Protein AF-A0A9W9K0G3-F1 (afdb_monomer_lite)

Radius of gyration: 25.67 Å; chains: 1; bounding box: 48×66×91 Å

pLDDT: mean 72.15, std 17.74, range [30.77, 95.0]

Sequence (171 aa):
MATTNIINNVPQGIPAPPAPHETPVPEISFLSSSSTTAAVNLDAKAPFHAIKKLFDRLHTHPEDVDKLNATYPRRGVMKTAALKKAEADQKFTIDLSPMRNSRIPDNLRDSLDRHGLGEVLEFFDGISAQYVPTILSSLSILAGIDLSTAHKLCIMNYRLCDYNPSTADPE

Organism: NCBI:txid116970

Secondary structure (DSSP, 8-state):
-PPPPPP-----PPPPPPPP--PPPPEEEEEETTEEEEE----PPP-HHHHHHHHHHHHH-HHHHHHHHHH-TTS-SSEES-TT-TTS--EEEEE--HHHHTTS-HHHHHHHHTTTHHHHHHHHHHHHHHHHHHHHHHHHHHHTS--TTT-TT-----EEEEE-HHHHS--

Foldseek 3Di:
DDDDDDDDDDDDDDDDDPDPPPDDQWDKDDPDPVDTDTDDPPPQDQPVQLLVLLVVCCVVCVVLQVLLQVLPVPDRQWDFPDPPDPQAFGKTKGKPWPVSVVSRDPVSCVVSVVSRPVVNNVSVVVCLVNPLVNVQVSVCVVVVHRCCVVCVVSGDTDMDMDTDPSRVDPD

Structure (mmCIF, N/CA/C/O backbone):
data_AF-A0A9W9K0G3-F1
#
_entry.id   AF-A0A9W9K0G3-F1
#
loop_
_atom_site.group_PDB
_atom_site.id
_atom_site.type_symbol
_atom_site.label_atom_id
_atom_site.label_alt_id
_atom_site.label_comp_id
_atom_site.label_asym_id
_atom_site.label_entity_id
_atom_site.label_seq_id
_atom_site.pdbx_PDB_ins_code
_atom_site.Cartn_x
_atom_site.Cartn_y
_atom_site.Cartn_z
_atom_site.occupancy
_atom_site.B_iso_or_equiv
_atom_site.auth_seq_id
_atom_site.auth_comp_id
_atom_site.auth_asym_id
_atom_site.auth_atom_id
_atom_site.pdbx_PDB_model_num
ATOM 1 N N . MET A 1 1 ? -23.344 -38.929 -71.788 1.00 38.16 1 MET A N 1
ATOM 2 C CA . MET A 1 1 ? -22.013 -39.116 -71.177 1.00 38.16 1 MET A CA 1
ATOM 3 C C . MET A 1 1 ? -21.854 -38.030 -70.133 1.00 38.16 1 MET A C 1
ATOM 5 O O . MET A 1 1 ? -21.912 -36.864 -70.496 1.00 38.16 1 MET A O 1
ATOM 9 N N . ALA A 1 2 ? -21.822 -38.407 -68.857 1.00 30.77 2 ALA A N 1
ATOM 10 C CA . ALA A 1 2 ? -21.805 -37.484 -67.727 1.00 30.77 2 ALA A CA 1
ATOM 11 C C . ALA A 1 2 ? -20.359 -37.271 -67.264 1.00 30.77 2 ALA A C 1
ATOM 13 O O . ALA A 1 2 ? -19.638 -38.239 -67.032 1.00 30.77 2 ALA A O 1
ATOM 14 N N . THR A 1 3 ? -19.937 -36.014 -67.175 1.00 31.53 3 THR A N 1
ATOM 15 C CA . THR A 1 3 ? -18.618 -35.593 -66.697 1.00 31.53 3 THR A CA 1
ATOM 16 C C . THR A 1 3 ? -18.667 -35.353 -65.190 1.00 31.53 3 THR A C 1
ATOM 18 O O . THR A 1 3 ? -19.386 -34.485 -64.701 1.00 31.53 3 THR A O 1
ATOM 21 N N . THR A 1 4 ? -17.901 -36.154 -64.456 1.00 30.94 4 THR A N 1
ATOM 22 C CA . THR A 1 4 ? -17.720 -36.076 -63.004 1.00 30.94 4 THR A CA 1
ATOM 23 C C . THR A 1 4 ? -16.694 -34.992 -62.663 1.00 30.94 4 THR A C 1
ATOM 25 O O . THR A 1 4 ? -15.544 -35.087 -63.087 1.00 30.94 4 THR A O 1
ATOM 28 N N . ASN A 1 5 ? -17.084 -33.987 -61.874 1.00 32.41 5 ASN A N 1
ATOM 29 C CA . ASN A 1 5 ? -16.158 -33.032 -61.257 1.00 32.41 5 ASN A CA 1
ATOM 30 C C . ASN A 1 5 ? -15.592 -33.628 -59.959 1.00 32.41 5 ASN A C 1
ATOM 32 O O . ASN A 1 5 ? -16.349 -33.974 -59.054 1.00 32.41 5 ASN A O 1
ATOM 36 N N . ILE A 1 6 ? -14.265 -33.729 -59.864 1.00 32.97 6 ILE A N 1
ATOM 37 C CA . ILE A 1 6 ? -13.545 -34.121 -58.645 1.00 32.97 6 ILE A CA 1
ATOM 38 C C . ILE A 1 6 ? -13.246 -32.849 -57.842 1.00 32.97 6 ILE A C 1
ATOM 40 O O . ILE A 1 6 ? -12.550 -31.957 -58.323 1.00 32.97 6 ILE A O 1
ATOM 44 N N . ILE A 1 7 ? -13.783 -32.765 -56.624 1.00 36.03 7 ILE A N 1
ATOM 45 C CA . ILE A 1 7 ? -13.487 -31.709 -55.648 1.00 36.03 7 ILE A CA 1
ATOM 46 C C . ILE A 1 7 ? -12.314 -32.191 -54.788 1.00 36.03 7 ILE A C 1
ATOM 48 O O . ILE A 1 7 ? -12.438 -33.180 -54.067 1.00 36.03 7 ILE A O 1
ATOM 52 N N . ASN A 1 8 ? -11.178 -31.494 -54.852 1.00 33.69 8 ASN A N 1
ATOM 53 C CA . ASN A 1 8 ? -10.065 -31.703 -53.928 1.00 33.69 8 ASN A CA 1
ATOM 54 C C . ASN A 1 8 ? -10.396 -31.056 -52.574 1.00 33.69 8 ASN A C 1
ATOM 56 O O . ASN A 1 8 ? -10.360 -29.834 -52.441 1.00 33.69 8 ASN A O 1
ATOM 60 N N . ASN A 1 9 ? -10.688 -31.879 -51.566 1.00 35.75 9 ASN A N 1
ATOM 61 C CA . ASN A 1 9 ? -10.714 -31.460 -50.166 1.00 35.75 9 ASN A CA 1
ATOM 62 C C . ASN A 1 9 ? -9.275 -31.240 -49.673 1.00 35.75 9 ASN A C 1
ATOM 64 O O . ASN A 1 9 ? -8.525 -32.199 -49.493 1.00 35.75 9 ASN A O 1
ATOM 68 N N . VAL A 1 10 ? -8.901 -29.988 -49.412 1.00 42.19 10 VAL A N 1
ATOM 69 C CA . VAL A 1 10 ? -7.736 -29.662 -48.576 1.00 42.19 10 VAL A CA 1
ATOM 70 C C . VAL A 1 10 ? -8.203 -29.656 -47.113 1.00 42.19 10 VAL A C 1
ATOM 72 O O . VAL A 1 10 ? -9.207 -29.003 -46.822 1.00 42.19 10 VAL A O 1
ATOM 75 N N . PRO A 1 11 ? -7.531 -30.351 -46.176 1.00 37.91 11 PRO A N 1
ATOM 76 C CA . PRO A 1 11 ? -7.874 -30.266 -44.760 1.00 37.91 11 PRO A CA 1
ATOM 77 C C . PRO A 1 11 ? -7.634 -28.840 -44.247 1.00 37.91 11 PRO A C 1
ATOM 79 O O . PRO A 1 11 ? -6.528 -28.314 -44.375 1.00 37.91 11 PRO A O 1
ATOM 82 N N . GLN A 1 12 ? -8.661 -28.216 -43.661 1.00 38.12 12 GLN A N 1
ATOM 83 C CA . GLN A 1 12 ? -8.515 -26.958 -42.928 1.00 38.12 12 GLN A CA 1
ATOM 84 C C . GLN A 1 12 ? -7.515 -27.158 -41.784 1.00 38.12 12 GLN A C 1
ATOM 86 O O . GLN A 1 12 ? -7.756 -27.936 -40.861 1.00 38.12 12 GLN A O 1
ATOM 91 N N . GLY A 1 13 ? -6.385 -26.455 -41.869 1.00 36.94 13 GLY A N 1
ATOM 92 C CA . GLY A 1 13 ? -5.420 -26.351 -40.785 1.00 36.94 13 GLY A CA 1
ATOM 93 C C . GLY A 1 13 ? -6.071 -25.747 -39.543 1.00 36.94 13 GLY A C 1
ATOM 94 O O . GLY A 1 13 ? -6.843 -24.792 -39.627 1.00 36.94 13 GLY A O 1
ATOM 95 N N . ILE A 1 14 ? -5.755 -26.337 -38.394 1.00 46.69 14 ILE A N 1
ATOM 96 C CA . ILE A 1 14 ? -6.113 -25.849 -37.061 1.00 46.69 14 ILE A CA 1
ATOM 97 C C . ILE A 1 14 ? -5.659 -24.380 -36.951 1.00 46.69 14 ILE A C 1
ATOM 99 O O . ILE A 1 14 ? -4.508 -24.094 -37.295 1.00 46.69 14 ILE A O 1
ATOM 103 N N . PRO A 1 15 ? -6.512 -23.440 -36.502 1.00 40.84 15 PRO A N 1
ATOM 104 C CA . PRO A 1 15 ? -6.090 -22.059 -36.323 1.00 40.84 15 PRO A CA 1
ATOM 105 C C . PRO A 1 15 ? -5.000 -22.002 -35.249 1.00 40.84 15 PRO A C 1
ATOM 107 O O . PRO A 1 15 ? -5.147 -22.573 -34.166 1.00 40.84 15 PRO A O 1
ATOM 110 N N . ALA A 1 16 ? -3.889 -21.340 -35.575 1.00 46.12 16 ALA A N 1
ATOM 111 C CA . ALA A 1 16 ? -2.809 -21.093 -34.632 1.00 46.12 16 ALA A CA 1
ATOM 112 C C . ALA A 1 16 ? -3.354 -20.361 -33.389 1.00 46.12 16 ALA A C 1
ATOM 114 O O . ALA A 1 16 ? -4.253 -19.524 -33.525 1.00 46.12 16 ALA A O 1
ATOM 115 N N . PRO A 1 17 ? -2.835 -20.664 -32.185 1.00 43.94 17 PRO A N 1
ATOM 116 C CA . PRO A 1 17 ? -3.226 -19.944 -30.983 1.00 43.94 17 PRO A CA 1
ATOM 117 C C . PRO A 1 17 ? -2.956 -18.442 -31.168 1.00 43.94 17 PRO A C 1
ATOM 119 O O . PRO A 1 17 ? -1.975 -18.080 -31.827 1.00 43.94 17 PRO A O 1
ATOM 122 N N . PRO A 1 18 ? -3.816 -17.565 -30.618 1.00 41.75 18 PRO A N 1
ATOM 123 C CA . PRO A 1 18 ? -3.601 -16.129 -30.690 1.00 41.75 18 PRO A CA 1
ATOM 124 C C . PRO A 1 18 ? -2.227 -15.803 -30.103 1.00 41.75 18 PRO A C 1
ATOM 126 O O . PRO A 1 18 ? -1.855 -16.321 -29.047 1.00 41.75 18 PRO A O 1
ATOM 129 N N . ALA A 1 19 ? -1.467 -14.977 -30.824 1.00 41.22 19 ALA A N 1
ATOM 130 C CA . ALA A 1 19 ? -0.187 -14.475 -30.354 1.00 41.22 19 ALA A CA 1
ATOM 131 C C . ALA A 1 19 ? -0.367 -13.878 -28.946 1.00 41.22 19 ALA A C 1
ATOM 133 O O . ALA A 1 19 ? -1.382 -13.213 -28.704 1.00 41.22 19 ALA A O 1
ATOM 134 N N . PRO A 1 20 ? 0.567 -14.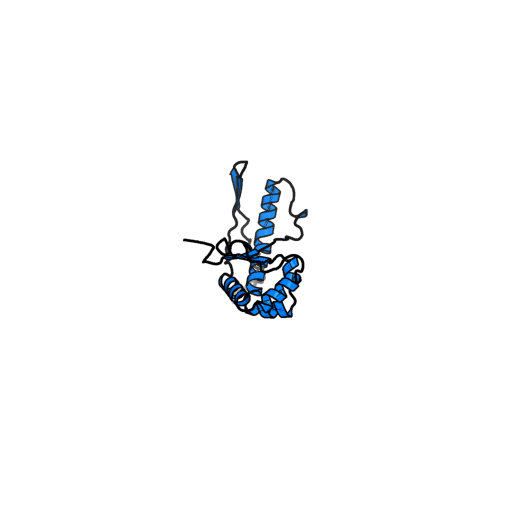116 -28.008 1.00 44.84 20 PRO A N 1
ATOM 135 C CA . PRO A 1 20 ? 0.521 -13.443 -26.722 1.00 44.84 20 PRO A CA 1
ATOM 136 C C . PRO A 1 20 ? 0.484 -11.937 -26.981 1.00 44.84 20 PRO A C 1
ATOM 138 O O . PRO A 1 20 ? 1.295 -11.425 -27.750 1.00 44.84 20 PRO A O 1
ATOM 141 N N . HIS A 1 21 ? -0.497 -11.254 -26.386 1.00 39.09 21 HIS A N 1
ATOM 142 C CA . HIS A 1 21 ? -0.582 -9.800 -26.410 1.00 39.09 21 HIS A CA 1
ATOM 143 C C . HIS A 1 21 ? 0.785 -9.233 -26.015 1.00 39.09 21 HIS A C 1
ATOM 145 O O . HIS A 1 21 ? 1.235 -9.446 -24.889 1.00 39.09 21 HIS A O 1
ATOM 151 N N . GLU A 1 22 ? 1.460 -8.561 -26.948 1.00 41.16 22 GLU A N 1
ATOM 152 C CA . GLU A 1 22 ? 2.689 -7.836 -26.653 1.00 41.16 22 GLU A CA 1
ATOM 153 C C . GLU A 1 22 ? 2.336 -6.729 -25.661 1.00 41.16 22 GLU A C 1
ATOM 155 O O . GLU A 1 22 ? 1.676 -5.744 -25.997 1.00 41.16 22 GLU A O 1
ATOM 160 N N . THR A 1 23 ? 2.717 -6.925 -24.401 1.00 49.00 23 THR A N 1
ATOM 161 C CA . THR A 1 23 ? 2.655 -5.873 -23.393 1.00 49.00 23 THR A CA 1
ATOM 162 C C . THR A 1 23 ? 3.512 -4.710 -23.902 1.00 49.00 23 THR A C 1
ATOM 164 O O . THR A 1 23 ? 4.665 -4.956 -24.268 1.00 49.00 23 THR A O 1
ATOM 167 N N . PRO A 1 24 ? 2.997 -3.466 -23.953 1.00 52.84 24 PRO A N 1
ATOM 168 C CA . PRO A 1 24 ? 3.749 -2.333 -24.479 1.00 52.84 24 PRO A CA 1
ATOM 169 C C . PRO A 1 24 ? 5.110 -2.221 -23.795 1.00 52.84 24 PRO A C 1
ATOM 171 O O . PRO A 1 24 ? 5.194 -2.200 -22.563 1.00 52.84 24 PRO A O 1
ATOM 174 N N . VAL A 1 25 ? 6.175 -2.167 -24.596 1.00 55.31 25 VAL A N 1
ATOM 175 C CA . VAL A 1 25 ? 7.525 -1.946 -24.081 1.00 55.31 25 VAL A CA 1
ATOM 176 C C . VAL A 1 25 ? 7.576 -0.527 -23.494 1.00 55.31 25 VAL A C 1
ATOM 178 O O . VAL A 1 25 ? 7.077 0.406 -24.124 1.00 55.31 25 VAL A O 1
ATOM 181 N N . PRO A 1 26 ? 8.143 -0.341 -22.295 1.00 59.25 26 PRO A N 1
ATOM 182 C CA . PRO A 1 26 ? 8.270 0.968 -21.659 1.00 59.25 26 PRO A CA 1
ATOM 183 C C . PRO A 1 26 ? 9.055 1.942 -22.533 1.00 59.25 26 PRO A C 1
ATOM 185 O O . PRO A 1 26 ? 10.125 1.596 -23.036 1.00 59.25 26 PRO A O 1
ATOM 188 N N . GLU A 1 27 ? 8.567 3.172 -22.666 1.00 63.34 27 GLU A N 1
ATOM 189 C CA . GLU A 1 27 ? 9.265 4.208 -23.420 1.00 63.34 27 GLU A CA 1
ATOM 190 C C . GLU A 1 27 ? 10.187 4.989 -22.473 1.00 63.34 27 GLU A C 1
ATOM 192 O O . GLU A 1 27 ? 9.751 5.698 -21.560 1.00 63.34 27 GLU A O 1
ATOM 197 N N . ILE A 1 28 ? 11.497 4.819 -22.654 1.00 60.19 28 ILE A N 1
ATOM 198 C CA . ILE A 1 28 ? 12.519 5.487 -21.842 1.00 60.19 28 ILE A CA 1
ATOM 199 C C . ILE A 1 28 ? 13.002 6.717 -22.606 1.00 60.19 28 ILE A C 1
ATOM 201 O O . ILE A 1 28 ? 13.609 6.591 -23.668 1.00 60.19 28 ILE A O 1
ATOM 205 N N . SER A 1 29 ? 12.763 7.905 -22.049 1.00 59.09 29 SER A N 1
ATOM 206 C CA . SER A 1 29 ? 13.229 9.171 -22.615 1.00 59.09 29 SER A CA 1
ATOM 207 C C . SER A 1 29 ? 14.274 9.828 -21.715 1.00 59.09 29 SER A C 1
ATOM 209 O O . SER A 1 29 ? 14.098 10.008 -20.507 1.00 59.09 29 SER A O 1
ATOM 211 N N . PHE A 1 30 ? 15.386 10.227 -22.322 1.00 59.41 30 PHE A N 1
ATOM 212 C CA . PHE A 1 30 ? 16.466 10.931 -21.643 1.00 59.41 30 PHE A CA 1
ATOM 213 C C . PHE A 1 30 ? 16.251 12.435 -21.809 1.00 59.41 30 PHE A C 1
ATOM 215 O O . PHE A 1 30 ? 16.398 12.962 -22.908 1.00 59.41 30 PHE A O 1
ATOM 222 N N . LEU A 1 31 ? 15.878 13.123 -20.727 1.00 59.75 31 LEU A N 1
ATOM 223 C CA . LEU A 1 31 ? 15.635 14.569 -20.756 1.00 59.75 31 LEU A CA 1
ATOM 224 C C . LEU A 1 31 ? 16.944 15.372 -20.657 1.00 59.75 31 LEU A C 1
ATOM 226 O O . LEU A 1 31 ? 17.022 16.477 -21.190 1.00 59.75 31 LEU A O 1
ATOM 230 N N . SER A 1 32 ? 17.979 14.834 -19.996 1.00 58.12 32 SER A N 1
ATOM 231 C CA . SER A 1 32 ? 19.337 15.400 -19.955 1.00 58.12 32 SER A CA 1
ATOM 232 C C . SER A 1 32 ? 20.371 14.392 -19.422 1.00 58.12 32 SER A C 1
ATOM 234 O O . SER A 1 32 ? 20.011 13.330 -18.916 1.00 58.12 32 SER A O 1
ATOM 236 N N . SER A 1 33 ? 21.665 14.747 -19.436 1.00 59.56 33 SER A N 1
ATOM 237 C CA . SER A 1 33 ? 22.743 13.948 -18.816 1.00 59.56 33 SER A CA 1
ATOM 238 C C . SER A 1 33 ? 22.600 13.754 -17.297 1.00 59.56 33 SER A C 1
ATOM 240 O O . SER A 1 33 ? 23.310 12.936 -16.723 1.00 59.56 33 SER A O 1
ATOM 242 N N . SER A 1 34 ? 21.723 14.517 -16.635 1.00 62.75 34 SER A N 1
ATOM 243 C CA . SER A 1 34 ? 21.489 14.464 -15.185 1.00 62.75 34 SER A CA 1
ATOM 244 C C . SER A 1 34 ? 20.070 14.041 -14.801 1.00 62.75 34 SER A C 1
ATOM 246 O O . SER A 1 34 ? 19.789 13.896 -13.612 1.00 62.75 34 SER A O 1
ATOM 248 N N . SER A 1 35 ? 19.171 13.841 -15.770 1.00 55.22 35 SER A N 1
ATOM 249 C CA . SER A 1 35 ? 17.775 13.497 -15.511 1.00 55.22 35 SER A CA 1
ATOM 250 C C . SER A 1 35 ? 17.247 12.524 -16.558 1.00 55.22 35 SER A C 1
ATOM 252 O O . SER A 1 35 ? 17.207 12.822 -17.754 1.00 55.22 35 SER A O 1
ATOM 254 N N . THR A 1 36 ? 16.825 11.348 -16.096 1.00 62.19 36 THR A N 1
ATOM 255 C CA . THR A 1 36 ? 16.140 10.355 -16.928 1.00 62.19 36 THR A CA 1
ATOM 256 C C . THR A 1 36 ? 14.701 10.211 -16.468 1.00 62.19 36 THR A C 1
ATOM 258 O O . THR A 1 36 ? 14.433 10.116 -15.270 1.00 62.19 36 THR A O 1
ATOM 261 N N . THR A 1 37 ? 13.773 10.159 -17.421 1.00 64.81 37 THR A N 1
ATOM 262 C CA . THR A 1 37 ? 12.368 9.857 -17.160 1.00 64.81 37 THR A CA 1
ATOM 263 C C . THR A 1 37 ? 11.990 8.599 -17.929 1.00 64.81 37 THR A C 1
ATOM 265 O O . THR A 1 37 ? 11.987 8.576 -19.156 1.00 64.81 37 THR A O 1
ATOM 268 N N . ALA A 1 38 ? 11.680 7.531 -17.199 1.00 62.50 38 ALA A N 1
ATOM 269 C CA . ALA A 1 38 ? 11.034 6.362 -17.777 1.00 62.50 38 ALA A CA 1
ATOM 270 C C . ALA A 1 38 ? 9.521 6.576 -17.692 1.00 62.50 38 ALA A C 1
ATOM 272 O O . ALA A 1 38 ? 8.988 6.757 -16.595 1.00 62.50 38 ALA A O 1
ATOM 273 N N . ALA A 1 39 ? 8.846 6.591 -18.840 1.00 62.28 39 ALA A N 1
ATOM 274 C CA . ALA A 1 39 ? 7.397 6.636 -18.893 1.00 62.28 39 ALA A CA 1
ATOM 275 C C . ALA A 1 39 ? 6.860 5.208 -18.996 1.00 62.28 39 ALA A C 1
ATOM 277 O O . ALA A 1 39 ? 7.327 4.387 -19.786 1.00 62.28 39 ALA A O 1
ATOM 278 N N . VAL A 1 40 ? 5.857 4.914 -18.179 1.00 63.62 40 VAL A N 1
ATOM 279 C CA . VAL A 1 40 ? 5.074 3.686 -18.274 1.00 63.62 40 VAL A CA 1
ATOM 280 C C . VAL A 1 40 ? 3.616 4.074 -18.434 1.00 63.62 40 VAL A C 1
ATOM 282 O O . VAL A 1 40 ? 3.123 4.931 -17.700 1.00 63.62 40 VAL A O 1
ATOM 285 N N . ASN A 1 41 ? 2.924 3.462 -19.394 1.00 60.38 41 ASN A N 1
ATOM 286 C CA . ASN A 1 41 ? 1.475 3.598 -19.489 1.00 60.38 41 ASN A CA 1
ATOM 287 C C . ASN A 1 41 ? 0.847 2.887 -18.288 1.00 60.38 41 ASN A C 1
ATOM 289 O O . ASN A 1 41 ? 0.844 1.658 -18.225 1.00 60.38 41 ASN A O 1
ATOM 293 N N . LEU A 1 42 ? 0.354 3.664 -17.320 1.00 63.66 42 LEU A N 1
ATOM 294 C CA . LEU A 1 42 ? -0.459 3.147 -16.224 1.00 63.66 42 LEU A CA 1
ATOM 295 C C . LEU A 1 42 ? -1.924 3.096 -16.661 1.00 63.66 42 LEU A C 1
ATOM 297 O O . LEU A 1 42 ? -2.666 4.056 -16.475 1.00 63.66 42 LEU A O 1
ATOM 301 N N . ASP A 1 43 ? -2.357 1.941 -17.158 1.00 71.88 43 ASP A N 1
ATOM 302 C CA . ASP A 1 43 ? -3.792 1.630 -17.265 1.00 71.88 43 ASP A CA 1
ATOM 303 C C . ASP A 1 43 ? -4.377 1.141 -15.923 1.00 71.88 43 ASP A C 1
ATOM 305 O O . ASP A 1 43 ? -5.587 0.944 -15.779 1.00 71.88 43 ASP A O 1
ATOM 309 N N . ALA A 1 44 ? -3.526 0.950 -14.908 1.00 76.31 44 ALA A N 1
ATOM 310 C CA . ALA A 1 44 ? -3.925 0.460 -13.597 1.00 76.31 44 ALA A CA 1
ATOM 311 C C . ALA A 1 44 ? -4.666 1.540 -12.790 1.00 76.31 44 ALA A C 1
ATOM 313 O O . ALA A 1 44 ? -4.126 2.601 -12.473 1.00 76.31 44 ALA A O 1
ATOM 314 N N . LYS A 1 45 ? -5.908 1.241 -12.399 1.00 85.75 45 LYS A N 1
ATOM 315 C CA . LYS A 1 45 ? -6.711 2.097 -11.519 1.00 85.75 45 LYS A CA 1
ATOM 316 C C . LYS A 1 45 ? -6.464 1.718 -10.066 1.00 85.75 45 LYS A C 1
ATOM 318 O O . LYS A 1 45 ? -6.675 0.570 -9.686 1.00 85.75 45 LYS A O 1
ATOM 323 N N . ALA A 1 46 ? -6.054 2.688 -9.253 1.00 87.50 46 ALA A N 1
ATOM 324 C CA . ALA A 1 46 ? -5.886 2.462 -7.823 1.00 87.50 46 ALA A CA 1
ATOM 325 C C . ALA A 1 46 ? -7.236 2.118 -7.156 1.00 87.50 46 ALA A C 1
ATOM 327 O O . ALA A 1 46 ? -8.249 2.761 -7.461 1.00 87.50 46 ALA A O 1
ATOM 328 N N . PRO A 1 47 ? -7.272 1.155 -6.215 1.00 92.81 47 PRO A N 1
ATOM 329 C CA . PRO A 1 47 ? -8.498 0.703 -5.566 1.00 92.81 47 PRO A CA 1
ATOM 330 C C . PRO A 1 47 ? -8.906 1.663 -4.436 1.00 92.81 47 PRO A C 1
ATOM 332 O O . PRO A 1 47 ? -9.013 1.282 -3.273 1.00 92.81 47 PRO A O 1
ATOM 335 N N . PHE A 1 48 ? -9.132 2.943 -4.758 1.00 91.19 48 PHE A N 1
ATOM 336 C CA . PHE A 1 48 ? -9.378 4.005 -3.771 1.00 91.19 48 PHE A CA 1
ATOM 337 C C . PHE A 1 48 ? -10.544 3.707 -2.824 1.00 91.19 48 PHE A C 1
ATOM 339 O O . PHE A 1 48 ? -10.478 4.020 -1.639 1.00 91.19 48 PHE A O 1
ATOM 346 N N . HIS A 1 49 ? -11.602 3.070 -3.324 1.00 93.19 49 HIS A N 1
ATOM 347 C CA . HIS A 1 49 ? -12.740 2.682 -2.499 1.00 93.19 49 HIS A CA 1
ATOM 348 C C . HIS A 1 49 ? -12.383 1.590 -1.475 1.00 93.19 49 HIS A C 1
ATOM 350 O O . HIS A 1 49 ? -12.808 1.680 -0.324 1.00 93.19 49 HIS A O 1
ATOM 356 N N . ALA A 1 50 ? -11.573 0.601 -1.862 1.00 94.50 50 ALA A N 1
ATOM 357 C CA . ALA A 1 50 ? -11.081 -0.434 -0.954 1.00 94.50 50 ALA A CA 1
ATOM 358 C C . ALA A 1 50 ? -10.111 0.147 0.082 1.00 94.50 50 ALA A C 1
ATOM 360 O O . ALA A 1 50 ? -10.241 -0.134 1.270 1.00 94.50 50 ALA A O 1
ATOM 361 N N . ILE A 1 51 ? -9.203 1.032 -0.352 1.00 92.56 51 ILE A N 1
ATOM 362 C CA . ILE A 1 51 ? -8.297 1.771 0.539 1.00 92.56 51 ILE A CA 1
ATOM 363 C C . ILE A 1 51 ? -9.106 2.533 1.594 1.00 92.56 51 ILE A C 1
ATOM 365 O O . ILE A 1 51 ? -8.823 2.419 2.784 1.00 92.56 51 ILE A O 1
ATOM 369 N N . LYS A 1 52 ? -10.146 3.265 1.173 1.00 91.25 52 LYS A N 1
ATOM 370 C CA . LYS A 1 52 ? -11.016 4.011 2.086 1.00 91.25 52 LYS A CA 1
ATOM 371 C C . LYS A 1 52 ? -11.720 3.091 3.086 1.00 91.25 52 LYS A C 1
ATOM 373 O O . LYS A 1 52 ? -11.630 3.331 4.282 1.00 91.25 52 LYS A O 1
ATOM 378 N N . LYS A 1 53 ? -12.363 2.016 2.617 1.00 94.62 53 LYS A N 1
ATOM 379 C CA . LYS A 1 53 ? -13.028 1.032 3.492 1.00 94.62 53 LYS A CA 1
ATOM 380 C C . LYS A 1 53 ? -12.079 0.431 4.528 1.00 94.62 53 LYS A C 1
ATOM 382 O O . LYS A 1 53 ? -12.488 0.216 5.670 1.00 94.62 53 LYS A O 1
ATOM 387 N N . LEU A 1 54 ? -10.830 0.177 4.138 1.00 93.44 54 LEU A N 1
ATOM 388 C CA . LEU A 1 54 ? -9.817 -0.375 5.025 1.00 93.44 54 LEU A CA 1
ATOM 389 C C . LEU A 1 54 ? -9.473 0.623 6.134 1.00 93.44 54 LEU A C 1
ATOM 391 O O . LEU A 1 54 ? -9.479 0.251 7.305 1.00 93.44 54 LEU A O 1
ATOM 395 N N . PHE A 1 55 ? -9.233 1.890 5.793 1.00 90.81 55 PHE A N 1
ATOM 396 C CA . PHE A 1 55 ? -8.990 2.928 6.797 1.00 90.81 55 PHE A CA 1
ATOM 397 C C . PHE A 1 55 ? -10.214 3.181 7.683 1.00 90.81 55 PHE A C 1
ATOM 399 O O . PHE A 1 55 ? -10.065 3.209 8.902 1.00 90.81 55 PHE A O 1
ATOM 406 N N . ASP A 1 56 ? -11.423 3.254 7.119 1.00 91.19 56 ASP A N 1
ATOM 407 C CA . ASP A 1 56 ? -12.669 3.415 7.884 1.00 91.19 56 ASP A CA 1
ATOM 408 C C . ASP A 1 56 ? -12.835 2.296 8.937 1.00 91.19 56 ASP A C 1
ATOM 410 O O . ASP A 1 56 ? -13.193 2.558 10.091 1.00 91.19 56 ASP A O 1
ATOM 414 N N . ARG A 1 57 ? -12.523 1.040 8.574 1.00 92.44 57 ARG A N 1
ATOM 415 C CA . ARG A 1 57 ? -12.509 -0.099 9.510 1.00 92.44 57 ARG A CA 1
ATOM 416 C C . ARG A 1 57 ? -11.493 0.115 10.627 1.00 92.44 57 ARG A C 1
ATOM 418 O O . ARG A 1 57 ? -11.850 -0.020 11.793 1.00 92.44 57 ARG A O 1
ATOM 425 N N . LEU A 1 58 ? -10.252 0.445 10.280 1.00 89.69 58 LEU A N 1
ATOM 426 C CA . LEU A 1 58 ? -9.156 0.585 11.243 1.00 89.69 58 LEU A CA 1
ATOM 427 C C . LEU A 1 58 ? -9.349 1.774 12.195 1.00 89.69 58 LEU A C 1
ATOM 429 O O . LEU A 1 58 ? -8.981 1.679 13.361 1.00 89.69 58 LEU A O 1
ATOM 433 N N . HIS A 1 59 ? -9.985 2.855 11.740 1.00 86.44 59 HIS A N 1
ATOM 434 C CA . HIS A 1 59 ? -10.348 3.995 12.592 1.00 86.44 59 HIS A CA 1
ATOM 435 C C . HIS A 1 59 ? -11.432 3.659 13.615 1.00 86.44 59 HIS A C 1
ATOM 437 O O . HIS A 1 59 ? -11.444 4.215 14.710 1.00 86.44 59 HIS A O 1
ATOM 443 N N . THR A 1 60 ? -12.352 2.761 13.265 1.00 89.12 60 THR A N 1
ATOM 444 C CA . THR A 1 60 ? -13.509 2.415 14.106 1.00 89.12 60 THR A CA 1
ATOM 445 C C . THR A 1 60 ? -13.286 1.183 14.988 1.00 89.12 60 THR A C 1
ATOM 447 O O . THR A 1 60 ? -14.069 0.962 15.907 1.00 89.12 60 THR A O 1
ATOM 450 N N . HIS A 1 61 ? -12.232 0.399 14.732 1.00 91.06 61 HIS A N 1
ATOM 451 C CA . HIS A 1 61 ? -11.949 -0.884 15.392 1.00 91.06 61 HIS A CA 1
ATOM 452 C C . HIS A 1 61 ? -10.493 -0.938 15.889 1.00 91.06 61 HIS A C 1
ATOM 454 O O . HIS A 1 61 ? -9.634 -1.569 15.258 1.00 91.06 61 HIS A O 1
ATOM 460 N N . PRO A 1 62 ? -10.179 -0.258 17.010 1.00 87.31 62 PRO A N 1
ATOM 461 C CA . PRO A 1 62 ? -8.818 -0.180 17.544 1.00 87.31 62 PRO A CA 1
ATOM 462 C C . PRO A 1 62 ? -8.218 -1.554 17.883 1.00 87.31 62 PRO A C 1
ATOM 464 O O . PRO A 1 62 ? -7.007 -1.734 17.796 1.00 87.31 62 PRO A O 1
ATOM 467 N N . GLU A 1 63 ? -9.036 -2.561 18.183 1.00 89.62 63 GLU A N 1
ATOM 468 C CA . GLU A 1 63 ? -8.580 -3.928 18.430 1.00 89.62 63 GLU A CA 1
ATOM 469 C C . GLU A 1 63 ? -7.957 -4.592 17.193 1.00 89.62 63 GLU A C 1
ATOM 471 O O . GLU A 1 63 ? -7.062 -5.430 17.322 1.00 89.62 63 GLU A O 1
ATOM 476 N N . ASP A 1 64 ? -8.400 -4.235 15.985 1.00 88.69 64 ASP A N 1
ATOM 477 C CA . ASP A 1 64 ? -7.798 -4.741 14.749 1.00 88.69 64 ASP A CA 1
ATOM 478 C C . ASP A 1 64 ? -6.463 -4.045 14.470 1.00 88.69 64 ASP A C 1
ATOM 480 O O . ASP A 1 64 ? -5.518 -4.680 13.995 1.00 88.69 64 ASP A O 1
ATOM 484 N N . VAL A 1 65 ? -6.348 -2.770 14.854 1.00 86.00 65 VAL A N 1
ATOM 485 C CA . VAL A 1 65 ? -5.087 -2.020 14.834 1.00 86.00 65 VAL A CA 1
ATOM 486 C C . VAL A 1 65 ? -4.079 -2.630 15.803 1.00 86.00 65 VAL A C 1
ATOM 488 O O . VAL A 1 65 ? -2.921 -2.832 15.432 1.00 86.00 65 VAL A O 1
ATOM 491 N N . ASP A 1 66 ? -4.507 -2.983 17.013 1.00 86.31 66 ASP A N 1
ATOM 492 C CA . ASP A 1 66 ? -3.656 -3.635 18.008 1.00 86.31 66 ASP A CA 1
ATOM 493 C C . ASP A 1 66 ? -3.160 -4.995 17.519 1.00 86.31 66 ASP A C 1
ATOM 495 O O . ASP A 1 66 ? -1.961 -5.277 17.596 1.00 86.31 66 ASP A O 1
ATOM 499 N N . LYS A 1 67 ? -4.044 -5.818 16.939 1.00 87.69 67 LYS A N 1
ATOM 500 C CA . LYS A 1 67 ? -3.647 -7.097 16.333 1.00 87.69 67 LYS A CA 1
ATOM 501 C C . LYS A 1 67 ? -2.663 -6.880 15.186 1.00 87.69 67 LYS A C 1
ATOM 503 O O . LYS A 1 67 ? -1.622 -7.529 15.171 1.00 87.69 67 LYS A O 1
ATOM 508 N N . LEU A 1 68 ? -2.928 -5.947 14.266 1.00 84.69 68 LEU A N 1
ATOM 509 C CA . LEU A 1 68 ? -1.993 -5.609 13.186 1.00 84.69 68 LEU A CA 1
ATOM 510 C C . LEU A 1 68 ? -0.637 -5.170 13.746 1.00 84.69 68 LEU A C 1
ATOM 512 O O . LEU A 1 68 ? 0.404 -5.661 13.318 1.00 84.69 68 LEU A O 1
ATOM 516 N N . ASN A 1 69 ? -0.615 -4.296 14.746 1.00 84.12 69 ASN A N 1
ATOM 517 C CA . ASN A 1 69 ? 0.622 -3.843 15.374 1.00 84.12 69 ASN A CA 1
ATOM 518 C C . ASN A 1 69 ? 1.368 -4.983 16.087 1.00 84.12 69 ASN A C 1
ATOM 520 O O . ASN A 1 69 ? 2.596 -5.046 15.996 1.00 84.12 69 ASN A O 1
ATOM 524 N N . ALA A 1 70 ? 0.653 -5.919 16.716 1.00 84.00 70 ALA A N 1
ATOM 525 C CA . ALA A 1 70 ? 1.233 -7.094 17.367 1.00 84.00 70 ALA A CA 1
ATOM 526 C C . ALA A 1 70 ? 1.943 -8.035 16.378 1.00 84.00 70 ALA A C 1
ATOM 528 O O . ALA A 1 70 ? 2.926 -8.683 16.741 1.00 84.00 70 ALA A O 1
ATOM 529 N N . THR A 1 71 ? 1.520 -8.061 15.110 1.00 77.12 71 THR A N 1
ATOM 530 C CA . THR A 1 71 ? 2.187 -8.861 14.064 1.00 77.12 71 THR A CA 1
ATOM 531 C C . THR A 1 71 ? 3.567 -8.313 13.673 1.00 77.12 71 THR A C 1
ATOM 533 O O . THR A 1 71 ? 4.399 -9.051 13.134 1.00 77.12 71 THR A O 1
ATOM 536 N N . TYR A 1 72 ? 3.879 -7.055 14.032 1.00 70.38 72 TYR A N 1
ATOM 537 C CA . TYR A 1 72 ? 5.202 -6.444 13.833 1.00 70.38 72 TYR A CA 1
ATOM 538 C C . TYR A 1 72 ? 5.730 -5.760 15.095 1.00 70.38 72 TYR A C 1
ATOM 540 O O . TYR A 1 72 ? 5.669 -4.533 15.225 1.00 70.38 72 TYR A O 1
ATOM 548 N N . PRO A 1 73 ? 6.412 -6.514 15.972 1.00 60.69 73 PRO A N 1
ATOM 549 C CA . PRO A 1 73 ? 6.831 -6.024 17.285 1.00 60.69 73 PRO A CA 1
ATOM 550 C C . PRO A 1 73 ? 7.835 -4.860 17.245 1.00 60.69 73 PRO A C 1
ATOM 552 O O . PRO A 1 73 ? 8.012 -4.165 18.239 1.00 60.69 73 PRO A O 1
ATOM 555 N N . ARG A 1 74 ? 8.521 -4.620 16.114 1.00 64.12 74 ARG A N 1
ATOM 556 C CA . ARG A 1 74 ? 9.528 -3.545 16.004 1.00 64.12 74 ARG A CA 1
ATOM 557 C C . ARG A 1 74 ? 8.960 -2.185 15.606 1.00 64.12 74 ARG A C 1
ATOM 559 O O . ARG A 1 74 ? 9.545 -1.164 15.958 1.00 64.12 74 ARG A O 1
ATOM 566 N N . ARG A 1 75 ? 7.904 -2.145 14.790 1.00 61.00 75 ARG A N 1
ATOM 567 C CA . ARG A 1 75 ? 7.315 -0.905 14.259 1.00 61.00 75 ARG A CA 1
ATOM 568 C C . ARG A 1 75 ? 5.852 -1.175 13.938 1.00 61.00 75 ARG A C 1
ATOM 570 O O . ARG A 1 75 ? 5.612 -1.889 12.963 1.00 61.00 75 ARG A O 1
ATOM 577 N N . GLY A 1 76 ? 4.947 -0.538 14.686 1.00 61.69 76 GLY A N 1
ATOM 578 C CA . GLY A 1 76 ? 3.507 -0.576 14.426 1.00 61.69 76 GLY A CA 1
ATOM 579 C C . GLY A 1 76 ? 3.189 -0.362 12.946 1.00 61.69 76 GLY A C 1
ATOM 580 O O . GLY A 1 76 ? 3.868 0.422 12.267 1.00 61.69 76 GLY A O 1
ATOM 581 N N . VAL A 1 77 ? 2.220 -1.138 12.466 1.00 63.72 77 VAL A N 1
ATOM 582 C CA . VAL A 1 77 ? 1.658 -1.082 11.117 1.00 63.72 77 VAL A CA 1
ATOM 583 C C . VAL A 1 77 ? 0.975 0.249 10.935 1.00 63.72 77 VAL A C 1
ATOM 585 O O . VAL A 1 77 ? 1.361 0.955 10.017 1.00 63.72 77 VAL A O 1
ATOM 588 N N . MET A 1 78 ? 0.068 0.594 11.855 1.00 66.69 78 MET A N 1
ATOM 589 C CA . MET A 1 78 ? -0.590 1.891 11.922 1.00 66.69 78 MET A CA 1
ATOM 590 C C . MET A 1 78 ? 0.216 2.820 12.816 1.00 66.69 78 MET A C 1
ATOM 592 O O . MET A 1 78 ? 0.552 2.491 13.956 1.00 66.69 78 MET A O 1
ATOM 596 N N . LYS A 1 79 ? 0.565 3.985 12.282 1.00 66.56 79 LYS A N 1
ATOM 597 C CA . LYS A 1 79 ? 1.283 5.026 13.014 1.00 66.56 79 LYS A CA 1
ATOM 598 C C . LYS A 1 79 ? 0.561 6.332 12.850 1.00 66.56 79 LYS A C 1
ATOM 600 O O . LYS A 1 79 ? 0.247 6.675 11.720 1.00 66.56 79 LYS A O 1
ATOM 605 N N . THR A 1 80 ? 0.434 7.063 13.942 1.00 61.69 80 THR A N 1
ATOM 606 C CA . THR A 1 80 ? 0.068 8.471 13.921 1.00 61.69 80 THR A CA 1
ATOM 607 C C . THR A 1 80 ? 1.344 9.302 13.812 1.00 61.69 80 THR A C 1
ATOM 609 O O . THR A 1 80 ? 2.292 9.117 14.585 1.00 61.69 80 THR A O 1
ATOM 612 N N . ALA A 1 81 ? 1.420 10.180 12.817 1.00 60.28 81 ALA A N 1
ATOM 613 C CA . ALA A 1 81 ? 2.500 11.159 12.732 1.00 60.28 81 ALA A CA 1
ATOM 614 C C . ALA A 1 81 ? 2.325 12.282 13.778 1.00 60.28 81 ALA A C 1
ATOM 616 O O . ALA A 1 81 ? 1.245 12.494 14.303 1.00 60.28 81 ALA A O 1
ATOM 617 N N . ALA A 1 82 ? 3.425 12.958 14.129 1.00 56.47 82 ALA A N 1
ATOM 618 C CA . ALA A 1 82 ? 3.487 14.075 15.082 1.00 56.47 82 ALA A CA 1
ATOM 619 C C . ALA A 1 82 ? 2.886 13.829 16.490 1.00 56.47 82 ALA A C 1
ATOM 621 O O . ALA A 1 82 ? 2.005 14.547 16.953 1.00 56.47 82 ALA A O 1
ATOM 622 N N . LEU A 1 83 ? 3.509 12.921 17.253 1.00 55.56 83 LEU A N 1
ATOM 623 C CA . LEU A 1 83 ? 3.219 12.654 18.680 1.00 55.56 83 LEU A CA 1
ATOM 624 C C . LEU A 1 83 ? 3.265 13.887 19.613 1.00 55.56 83 LEU A C 1
ATOM 626 O O . LEU A 1 83 ? 2.838 13.800 20.759 1.00 55.56 83 LEU A O 1
ATOM 630 N N . LYS A 1 84 ? 3.848 15.010 19.169 1.00 59.78 84 LYS A N 1
ATOM 631 C CA . LYS A 1 84 ? 4.063 16.223 19.983 1.00 59.78 84 LYS A CA 1
ATOM 632 C C . LYS A 1 84 ? 3.243 17.438 19.541 1.00 59.78 84 LYS A C 1
ATOM 634 O O . LYS A 1 84 ? 3.200 18.415 20.279 1.00 59.78 84 LYS A O 1
ATOM 639 N N . LYS A 1 85 ? 2.648 17.414 18.347 1.00 63.12 85 LYS A N 1
ATOM 640 C CA . LYS A 1 85 ? 1.856 18.523 17.798 1.00 63.12 85 LYS A CA 1
ATOM 641 C C . LYS A 1 85 ? 0.621 17.943 17.124 1.00 63.12 85 LYS A C 1
ATOM 643 O O . LYS A 1 85 ? 0.707 17.503 15.983 1.00 63.12 85 LYS A O 1
ATOM 648 N N . ALA A 1 86 ? -0.498 17.957 17.845 1.00 63.12 86 ALA A N 1
ATOM 649 C CA . ALA A 1 86 ? -1.775 17.419 17.374 1.00 63.12 86 ALA A CA 1
ATOM 650 C C . ALA A 1 86 ? -2.293 18.114 16.098 1.00 63.12 86 ALA A C 1
ATOM 652 O O . ALA A 1 86 ? -3.072 17.530 15.358 1.00 63.12 86 ALA A O 1
ATOM 653 N N . GLU A 1 87 ? -1.821 19.331 15.825 1.00 63.03 87 GLU A N 1
ATOM 654 C CA . GLU A 1 87 ? -2.211 20.163 14.679 1.00 63.03 87 GLU A CA 1
ATOM 655 C C . GLU A 1 87 ? -1.386 19.896 13.406 1.00 63.03 87 GLU A C 1
ATOM 657 O O . GLU A 1 87 ? -1.679 20.456 12.358 1.00 63.03 87 GLU A O 1
ATOM 662 N N . ALA A 1 88 ? -0.331 19.072 13.468 1.00 61.09 88 ALA A N 1
ATOM 663 C CA . ALA A 1 88 ? 0.614 18.909 12.359 1.00 61.09 88 ALA A CA 1
ATOM 664 C C . ALA A 1 88 ? 0.507 17.533 11.688 1.00 61.09 88 ALA A C 1
ATOM 666 O O . ALA A 1 88 ? 0.621 16.532 12.395 1.00 61.09 88 ALA A O 1
ATOM 667 N N . ASP A 1 89 ? 0.369 17.516 10.350 1.00 62.78 89 ASP A N 1
ATOM 668 C CA . ASP A 1 89 ? 0.478 16.367 9.418 1.00 62.78 89 ASP A CA 1
ATOM 669 C C . ASP A 1 89 ? 0.135 15.016 10.059 1.00 62.78 89 ASP A C 1
ATOM 671 O O . ASP A 1 89 ? 0.946 14.083 10.065 1.00 62.78 89 ASP A O 1
ATOM 675 N N . GLN A 1 90 ? -1.046 14.922 10.677 1.00 69.25 90 GLN A N 1
ATOM 676 C CA . GLN A 1 90 ? -1.498 13.682 11.281 1.00 69.25 90 GLN A CA 1
ATOM 677 C C . GLN A 1 90 ? -1.867 12.757 10.130 1.00 69.25 90 GLN A C 1
ATOM 679 O O . GLN A 1 90 ? -2.870 12.941 9.447 1.00 69.25 90 GLN A O 1
ATOM 684 N N . LYS A 1 91 ? -1.032 11.750 9.906 1.00 75.56 91 LYS A N 1
ATOM 685 C CA . LYS A 1 91 ? -1.301 10.694 8.937 1.00 75.56 91 LYS A CA 1
ATOM 686 C C . LYS A 1 91 ? -1.248 9.338 9.592 1.00 75.56 91 LYS A C 1
ATOM 688 O O . LYS A 1 91 ? -0.450 9.121 10.507 1.00 75.56 91 LYS A O 1
ATOM 693 N N . PHE A 1 92 ? -2.051 8.442 9.048 1.00 76.19 92 PHE A N 1
ATOM 694 C CA . PHE A 1 92 ? -2.065 7.027 9.338 1.00 76.19 92 PHE A CA 1
ATOM 695 C C . PHE A 1 92 ? -1.389 6.301 8.194 1.00 76.19 92 PHE A C 1
ATOM 697 O O . PHE A 1 92 ? -1.761 6.451 7.036 1.00 76.19 92 PHE A O 1
ATOM 704 N N . THR A 1 93 ? -0.349 5.538 8.498 1.00 81.19 93 THR A N 1
ATOM 705 C CA . THR A 1 93 ? 0.353 4.741 7.487 1.00 81.19 93 THR A CA 1
ATOM 706 C C . THR A 1 93 ? 0.037 3.267 7.675 1.00 81.19 93 THR A C 1
ATOM 708 O O . THR A 1 93 ? -0.061 2.8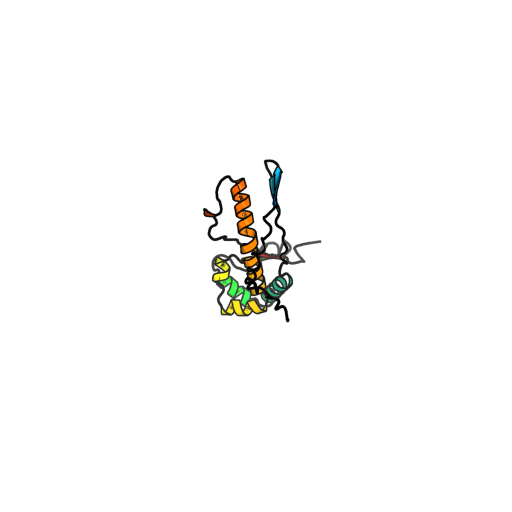51 8.815 1.00 81.19 93 THR A O 1
ATOM 711 N N . ILE A 1 94 ? -0.067 2.483 6.602 1.00 83.88 94 ILE A N 1
ATOM 712 C CA . ILE A 1 94 ? -0.050 1.011 6.625 1.00 83.88 94 ILE A CA 1
ATOM 713 C C . ILE A 1 94 ? 1.127 0.565 5.754 1.00 83.88 94 ILE A C 1
ATOM 715 O O . ILE A 1 94 ? 1.203 0.938 4.586 1.00 83.88 94 ILE A O 1
ATOM 719 N N . ASP A 1 95 ? 2.070 -0.196 6.314 1.00 82.38 95 ASP A N 1
ATOM 720 C CA . ASP A 1 95 ? 3.218 -0.751 5.577 1.00 82.38 95 ASP A CA 1
ATOM 721 C C . ASP A 1 95 ? 2.851 -2.127 5.003 1.00 82.38 95 ASP A C 1
ATOM 723 O O . ASP A 1 95 ? 2.665 -3.084 5.755 1.00 82.38 95 ASP A O 1
ATOM 727 N N . LEU A 1 96 ? 2.757 -2.203 3.675 1.00 80.12 96 LEU A N 1
ATOM 728 C CA . LEU A 1 96 ? 2.327 -3.376 2.908 1.00 80.12 96 LEU A CA 1
ATOM 729 C C . LEU A 1 96 ? 3.500 -4.086 2.223 1.00 80.12 96 LEU A C 1
ATOM 731 O O . LEU A 1 96 ? 3.323 -4.760 1.212 1.00 80.12 96 LEU A O 1
ATOM 735 N N . SER A 1 97 ? 4.720 -3.935 2.741 1.00 78.94 97 SER A N 1
ATOM 736 C CA . SER A 1 97 ? 5.856 -4.712 2.236 1.00 78.94 97 SER A CA 1
ATOM 737 C C . SER A 1 97 ? 5.558 -6.224 2.270 1.00 78.94 97 SER A C 1
ATOM 739 O O . SER A 1 97 ? 4.954 -6.696 3.236 1.00 78.94 97 SER A O 1
ATOM 741 N N . PRO A 1 98 ? 6.008 -7.022 1.280 1.00 78.69 98 PRO A N 1
ATOM 742 C CA . PRO A 1 98 ? 5.684 -8.451 1.199 1.00 78.69 98 PRO A CA 1
ATOM 743 C C . PRO A 1 98 ? 6.037 -9.239 2.466 1.00 78.69 98 PRO A C 1
ATOM 745 O O . PRO A 1 98 ? 5.245 -10.036 2.964 1.00 78.69 98 PRO A O 1
ATOM 748 N N . MET A 1 99 ? 7.216 -8.959 3.037 1.00 78.62 99 MET A N 1
ATOM 749 C CA . MET A 1 99 ? 7.671 -9.547 4.302 1.00 78.62 99 MET A CA 1
ATOM 750 C C . MET A 1 99 ? 6.766 -9.173 5.467 1.00 78.62 99 MET A C 1
ATOM 752 O O . MET A 1 99 ? 6.639 -9.943 6.418 1.00 78.62 99 MET A O 1
ATOM 756 N N . ARG A 1 100 ? 6.198 -7.962 5.432 1.00 78.81 100 ARG A N 1
ATOM 757 C CA . ARG A 1 100 ? 5.184 -7.619 6.399 1.00 78.81 100 ARG A CA 1
ATOM 758 C C . ARG A 1 100 ? 3.958 -8.436 6.090 1.00 78.81 100 ARG A C 1
ATOM 760 O O . ARG A 1 100 ? 3.737 -9.379 6.829 1.00 78.81 100 ARG A O 1
ATOM 767 N N . ASN A 1 101 ? 3.253 -8.170 5.002 1.00 81.50 101 ASN A N 1
ATOM 768 C CA . ASN A 1 101 ? 1.997 -8.826 4.640 1.00 81.50 101 ASN A CA 1
ATOM 769 C C . ASN A 1 101 ? 1.933 -10.344 4.951 1.00 81.50 101 ASN A C 1
ATOM 771 O O . ASN A 1 101 ? 0.940 -10.820 5.491 1.00 81.50 101 ASN A O 1
ATOM 775 N N . SER A 1 102 ? 3.012 -11.101 4.713 1.00 83.69 102 SER A N 1
ATOM 776 C CA . SER A 1 102 ? 3.090 -12.541 5.023 1.00 83.69 102 SER A CA 1
ATOM 777 C C . SER A 1 102 ? 3.004 -12.932 6.508 1.00 83.69 102 SER A C 1
ATOM 779 O O . SER A 1 102 ? 2.840 -14.107 6.817 1.00 83.69 102 SER A O 1
ATOM 781 N N . ARG A 1 103 ? 3.132 -11.983 7.439 1.00 85.69 103 ARG A N 1
ATOM 782 C CA . ARG A 1 103 ? 3.012 -12.194 8.892 1.00 85.69 103 ARG A CA 1
ATOM 783 C C . ARG A 1 103 ? 1.646 -11.828 9.456 1.00 85.69 103 ARG A C 1
ATOM 785 O O . ARG A 1 103 ? 1.457 -12.000 10.658 1.00 85.69 103 ARG A O 1
ATOM 792 N N . ILE A 1 104 ? 0.729 -11.302 8.642 1.00 87.62 104 ILE A N 1
ATOM 793 C CA . ILE A 1 104 ? -0.648 -11.058 9.075 1.00 87.62 104 ILE A CA 1
ATOM 794 C C . ILE A 1 104 ? -1.313 -12.434 9.264 1.00 87.62 104 ILE A C 1
ATOM 796 O O . ILE A 1 104 ? -1.361 -13.194 8.300 1.00 87.62 104 ILE A O 1
ATOM 800 N N . PRO A 1 105 ? -1.802 -12.778 10.471 1.00 89.38 105 PRO A N 1
ATOM 801 C CA . PRO A 1 105 ? -2.482 -14.037 10.735 1.00 89.38 105 PRO A CA 1
ATOM 802 C C . PRO A 1 105 ? -3.712 -14.198 9.847 1.00 89.38 105 PRO A C 1
ATOM 804 O O . PRO A 1 105 ? -4.443 -13.226 9.647 1.00 89.38 105 PRO A O 1
ATOM 807 N N . ASP A 1 106 ? -3.974 -15.419 9.382 1.00 90.69 106 ASP A N 1
ATOM 808 C CA . ASP A 1 106 ? -5.060 -15.709 8.434 1.00 90.69 106 ASP A CA 1
ATOM 809 C C . ASP A 1 106 ? -6.418 -15.199 8.933 1.00 90.69 106 ASP A C 1
ATOM 811 O O . ASP A 1 106 ? -7.140 -14.533 8.204 1.00 90.69 106 ASP A O 1
ATOM 815 N N . ASN A 1 107 ? -6.723 -15.376 10.221 1.00 90.75 107 ASN A N 1
ATOM 816 C CA . ASN A 1 107 ? -7.976 -14.894 10.807 1.00 90.75 107 ASN A CA 1
ATOM 817 C C . ASN A 1 107 ? -8.131 -13.361 10.754 1.00 90.75 107 ASN A C 1
ATOM 819 O O . ASN A 1 107 ? -9.234 -12.850 10.560 1.00 90.75 107 ASN A O 1
ATOM 823 N N . LEU A 1 108 ? -7.040 -12.617 10.955 1.00 90.50 108 LEU A N 1
ATOM 824 C CA . LEU A 1 108 ? -7.031 -11.160 10.850 1.00 90.50 108 LEU A CA 1
ATOM 825 C C . LEU A 1 108 ? -7.101 -10.734 9.385 1.00 90.50 108 LEU A C 1
ATOM 827 O O . LEU A 1 108 ? -7.809 -9.784 9.057 1.00 90.50 108 LEU A O 1
ATOM 831 N N . ARG A 1 109 ? -6.398 -11.457 8.512 1.00 91.69 109 ARG A N 1
ATOM 832 C CA . ARG A 1 109 ? -6.412 -11.225 7.074 1.00 91.69 109 ARG A CA 1
ATOM 833 C C . ARG A 1 109 ? -7.817 -11.397 6.510 1.00 91.69 109 ARG A C 1
ATOM 835 O O . ARG A 1 109 ? -8.318 -10.447 5.929 1.00 91.69 109 ARG A O 1
ATOM 842 N N . ASP A 1 110 ? -8.481 -12.514 6.790 1.00 92.00 110 ASP A N 1
ATOM 843 C CA . ASP A 1 110 ? -9.858 -12.803 6.368 1.00 92.00 110 ASP A CA 1
ATOM 844 C C . ASP A 1 110 ? -10.857 -11.751 6.867 1.00 92.00 110 ASP A C 1
ATOM 846 O O . ASP A 1 110 ? -11.808 -11.385 6.172 1.00 92.00 110 ASP A O 1
ATOM 850 N N . SER A 1 111 ? -10.649 -11.248 8.088 1.00 93.00 111 SER A N 1
ATOM 851 C CA . SER A 1 111 ? -11.470 -10.177 8.653 1.00 93.00 111 SER A CA 1
ATOM 852 C C . SER A 1 111 ? -11.292 -8.870 7.879 1.00 93.00 111 SER A C 1
ATOM 854 O O . SER A 1 111 ? -12.275 -8.244 7.488 1.00 93.00 111 SER A O 1
ATOM 856 N N . LEU A 1 112 ? -10.044 -8.459 7.635 1.00 92.81 112 LEU A N 1
ATOM 857 C CA . LEU A 1 112 ? -9.714 -7.218 6.927 1.00 92.81 112 LEU A CA 1
ATOM 858 C C . LEU A 1 112 ? -9.974 -7.300 5.417 1.00 92.81 112 LEU A C 1
ATOM 860 O O . LEU A 1 112 ? -10.176 -6.270 4.775 1.00 92.81 112 LEU A O 1
ATOM 864 N N . ASP A 1 113 ? -10.013 -8.504 4.852 1.00 93.44 113 ASP A N 1
ATOM 865 C CA . ASP A 1 113 ? -10.267 -8.745 3.434 1.00 93.44 113 ASP A CA 1
ATOM 866 C C . ASP A 1 113 ? -11.634 -8.204 3.005 1.00 93.44 113 ASP A C 1
ATOM 868 O O . ASP A 1 113 ? -11.750 -7.449 2.041 1.00 93.44 113 ASP A O 1
ATOM 872 N N . ARG A 1 114 ? -12.657 -8.437 3.839 1.00 93.31 114 ARG A N 1
ATOM 873 C CA . ARG A 1 114 ? -14.018 -7.889 3.667 1.00 93.31 114 ARG A CA 1
ATOM 874 C C . ARG A 1 114 ? -14.068 -6.361 3.689 1.00 93.31 114 ARG A C 1
ATOM 876 O O . ARG A 1 114 ? -15.060 -5.763 3.269 1.00 93.31 114 ARG A O 1
ATOM 883 N N . HIS A 1 115 ? -13.016 -5.735 4.205 1.00 95.00 115 HIS A N 1
ATOM 884 C CA . HIS A 1 115 ? -12.852 -4.292 4.294 1.00 95.00 115 HIS A CA 1
ATOM 885 C C . HIS A 1 115 ? -11.854 -3.747 3.264 1.00 95.00 115 HIS A C 1
ATOM 887 O O . HIS A 1 115 ? -11.503 -2.577 3.337 1.00 95.00 115 HIS A O 1
ATOM 893 N N . GLY A 1 116 ? -11.447 -4.548 2.274 1.00 93.19 116 GLY A N 1
ATOM 894 C CA . GLY A 1 116 ? -10.665 -4.090 1.125 1.00 93.19 116 GLY A CA 1
ATOM 895 C C . GLY A 1 116 ? -9.173 -4.411 1.181 1.00 93.19 116 GLY A C 1
ATOM 89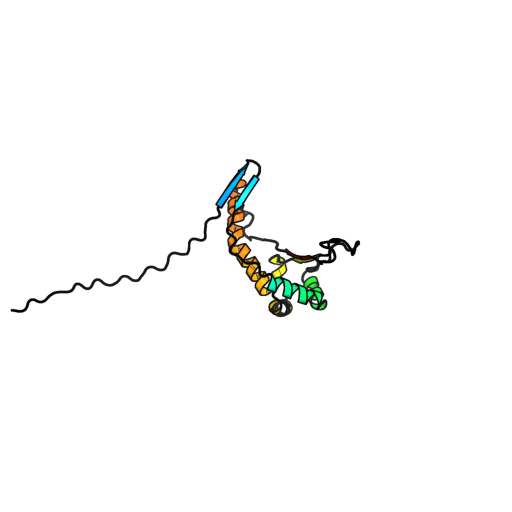6 O O . GLY A 1 116 ? -8.450 -3.998 0.277 1.00 93.19 116 GLY A O 1
ATOM 897 N N . LEU A 1 117 ? -8.687 -5.145 2.194 1.00 92.69 117 LEU A N 1
ATOM 898 C CA . LEU A 1 117 ? -7.269 -5.524 2.261 1.00 92.69 117 LEU A CA 1
ATOM 899 C C . LEU A 1 117 ? -6.837 -6.363 1.045 1.00 92.69 117 LEU A C 1
ATOM 901 O O . LEU A 1 117 ? -5.787 -6.076 0.477 1.00 92.69 117 LEU A O 1
ATOM 905 N N . GLY A 1 118 ? -7.626 -7.351 0.612 1.00 92.94 118 GLY A N 1
ATOM 906 C CA . GLY A 1 118 ? -7.303 -8.183 -0.552 1.00 92.94 118 GLY A CA 1
ATOM 907 C C . GLY A 1 118 ? -7.194 -7.393 -1.843 1.00 92.94 118 GLY A C 1
ATOM 908 O O . GLY A 1 118 ? -6.165 -7.473 -2.502 1.00 92.94 118 GLY A O 1
ATOM 909 N N . GLU A 1 119 ? -8.194 -6.562 -2.152 1.00 94.31 119 GLU A N 1
ATOM 910 C CA . GLU A 1 119 ? -8.192 -5.699 -3.347 1.00 94.31 119 GLU A CA 1
ATOM 911 C C . GLU A 1 119 ? -6.957 -4.779 -3.384 1.00 94.31 119 GLU A C 1
ATOM 913 O O . GLU A 1 119 ? -6.344 -4.565 -4.430 1.00 94.31 119 GLU A O 1
ATOM 918 N N . VAL A 1 120 ? -6.560 -4.241 -2.226 1.00 93.12 120 VAL A N 1
ATOM 919 C CA . VAL A 1 120 ? -5.352 -3.417 -2.087 1.00 93.12 120 VAL A CA 1
ATOM 920 C C . VAL A 1 120 ? -4.083 -4.223 -2.365 1.00 93.12 120 VAL A C 1
ATOM 922 O O . VAL A 1 120 ? -3.185 -3.736 -3.054 1.00 93.12 120 VAL A O 1
ATOM 925 N N . LEU A 1 121 ? -3.979 -5.428 -1.804 1.00 90.81 121 LEU A N 1
ATOM 926 C CA . LEU A 1 121 ? -2.809 -6.286 -1.978 1.00 90.81 121 LEU A CA 1
ATOM 927 C C . LEU A 1 121 ? -2.693 -6.779 -3.422 1.00 90.81 121 LEU A C 1
ATOM 929 O O . LEU A 1 121 ? -1.617 -6.672 -4.001 1.00 90.81 121 LEU A O 1
ATOM 933 N N . GLU A 1 122 ? -3.799 -7.219 -4.022 1.00 90.94 122 GLU A N 1
ATOM 934 C CA . GLU A 1 122 ? -3.870 -7.627 -5.427 1.00 90.94 122 GLU A CA 1
ATOM 935 C C . GLU A 1 122 ? -3.444 -6.487 -6.358 1.00 90.94 122 GLU A C 1
ATOM 937 O O . GLU A 1 122 ? -2.662 -6.701 -7.286 1.00 90.94 122 GLU A O 1
ATOM 942 N N . PHE A 1 123 ? -3.875 -5.254 -6.072 1.00 90.81 123 PHE A N 1
ATOM 943 C CA . PHE A 1 123 ? -3.417 -4.086 -6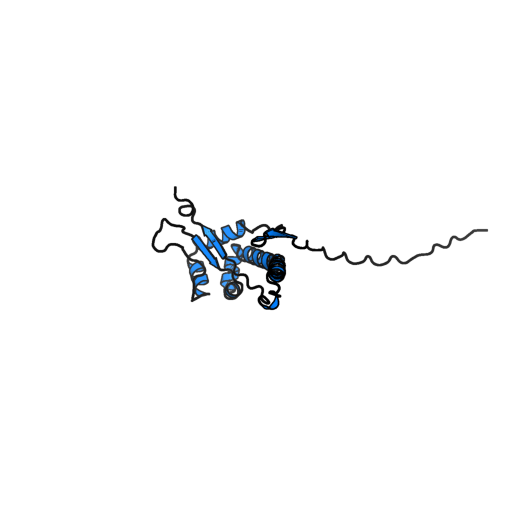.816 1.00 90.81 123 PHE A CA 1
ATOM 944 C C . PHE A 1 123 ? -1.894 -3.915 -6.744 1.00 90.81 123 PHE A C 1
ATOM 946 O O . PHE A 1 123 ? -1.250 -3.764 -7.782 1.00 90.81 123 PHE A O 1
ATOM 953 N N . PHE A 1 124 ? -1.290 -3.942 -5.551 1.00 87.50 124 PHE A N 1
ATOM 954 C CA . PHE A 1 124 ? 0.161 -3.762 -5.419 1.00 87.50 124 PHE A CA 1
ATOM 955 C C . PHE A 1 124 ? 0.968 -4.928 -5.991 1.00 87.50 124 PHE A C 1
ATOM 957 O O . PHE A 1 124 ? 2.040 -4.690 -6.556 1.00 87.50 124 PHE A O 1
ATOM 964 N N . ASP A 1 125 ? 0.460 -6.156 -5.903 1.00 87.00 125 ASP A N 1
ATOM 965 C CA . ASP A 1 125 ? 1.055 -7.322 -6.556 1.00 87.00 125 ASP A CA 1
ATOM 966 C C . ASP A 1 125 ? 1.008 -7.159 -8.085 1.00 87.00 125 ASP A C 1
ATOM 968 O O . ASP A 1 125 ? 2.025 -7.348 -8.757 1.00 87.00 125 ASP A O 1
ATOM 972 N N . GLY A 1 126 ? -0.120 -6.693 -8.633 1.00 86.44 126 GLY A N 1
ATOM 973 C CA . GLY A 1 126 ? -0.274 -6.370 -10.053 1.00 86.44 126 GLY A CA 1
ATOM 974 C C . GLY A 1 126 ? 0.675 -5.263 -10.521 1.00 86.44 126 GLY A C 1
ATOM 975 O O . GLY A 1 126 ? 1.391 -5.438 -11.508 1.00 86.44 126 GLY A O 1
ATOM 976 N N . ILE A 1 127 ? 0.760 -4.152 -9.777 1.00 85.44 127 ILE A N 1
ATOM 977 C CA . ILE A 1 127 ? 1.718 -3.069 -10.054 1.00 85.44 127 ILE A CA 1
ATOM 978 C C . ILE A 1 127 ? 3.160 -3.594 -9.999 1.00 85.44 127 ILE A C 1
ATOM 980 O O . ILE A 1 127 ? 3.980 -3.260 -10.857 1.00 85.44 127 ILE A O 1
ATOM 984 N N . SER A 1 128 ? 3.483 -4.420 -9.001 1.00 85.19 128 SER A N 1
ATOM 985 C CA . SER A 1 128 ? 4.821 -4.997 -8.855 1.00 85.19 128 SER A CA 1
ATOM 986 C C . SER A 1 128 ? 5.187 -5.839 -10.068 1.00 85.19 128 SER A C 1
ATOM 988 O O . SER A 1 128 ? 6.226 -5.616 -10.685 1.00 85.19 128 SER A O 1
ATOM 990 N N . ALA A 1 129 ? 4.314 -6.779 -10.433 1.00 83.12 129 ALA A N 1
ATOM 991 C CA . ALA A 1 129 ? 4.538 -7.697 -11.539 1.00 83.12 129 ALA A CA 1
ATOM 992 C C . ALA A 1 129 ? 4.651 -6.964 -12.882 1.00 83.12 129 ALA A C 1
ATOM 994 O O . ALA A 1 129 ? 5.511 -7.299 -13.695 1.00 83.12 129 ALA A O 1
ATOM 995 N N . GLN A 1 130 ? 3.815 -5.946 -13.102 1.00 82.31 130 GLN A N 1
ATOM 996 C CA . GLN A 1 130 ? 3.746 -5.245 -14.379 1.00 82.31 130 GLN A CA 1
ATOM 997 C C . GLN A 1 130 ? 4.871 -4.213 -14.560 1.00 82.31 130 GLN A C 1
ATOM 999 O O . GLN A 1 130 ? 5.424 -4.103 -15.654 1.00 82.31 130 GLN A O 1
ATOM 1004 N N . TYR A 1 131 ? 5.229 -3.456 -13.516 1.00 80.25 131 TYR A N 1
ATOM 1005 C CA . TYR A 1 131 ? 6.074 -2.263 -13.679 1.00 80.25 131 TYR A CA 1
ATOM 1006 C C . TYR A 1 131 ? 7.463 -2.368 -13.043 1.00 80.25 131 TYR A C 1
ATOM 1008 O O . TYR A 1 131 ? 8.383 -1.684 -13.491 1.00 80.25 131 TYR A O 1
ATOM 1016 N N . VAL A 1 132 ? 7.677 -3.216 -12.032 1.00 81.56 132 VAL A N 1
ATOM 1017 C CA . VAL A 1 132 ? 9.009 -3.336 -11.406 1.00 81.56 132 VAL A CA 1
ATOM 1018 C C . VAL A 1 132 ? 10.068 -3.856 -12.385 1.00 81.56 132 VAL A C 1
ATOM 1020 O O . VAL A 1 132 ? 11.144 -3.255 -12.420 1.00 81.56 132 VAL A O 1
ATOM 1023 N N . PRO A 1 133 ? 9.807 -4.881 -13.227 1.00 81.81 133 PRO A N 1
ATOM 1024 C CA . PRO A 1 133 ? 10.794 -5.343 -14.208 1.00 81.81 133 PRO A CA 1
ATOM 1025 C C . PRO A 1 133 ? 11.240 -4.227 -15.156 1.00 81.81 133 PRO A C 1
ATOM 1027 O O . PRO A 1 133 ? 12.430 -4.041 -15.398 1.00 81.81 133 PRO A O 1
ATOM 1030 N N . THR A 1 134 ? 10.283 -3.431 -15.619 1.00 79.00 134 THR A N 1
ATOM 1031 C CA . THR A 1 134 ? 10.493 -2.250 -16.455 1.00 79.00 134 THR A CA 1
ATOM 1032 C C . THR A 1 134 ? 11.375 -1.200 -15.787 1.00 79.00 134 THR A C 1
ATOM 1034 O O . THR A 1 134 ? 12.340 -0.717 -16.386 1.00 79.00 134 THR A O 1
ATOM 1037 N N . ILE A 1 135 ? 11.060 -0.849 -14.538 1.00 79.69 135 ILE A N 1
ATOM 1038 C CA . ILE A 1 135 ? 11.822 0.142 -13.773 1.00 79.69 135 ILE A CA 1
ATOM 1039 C C . ILE A 1 135 ? 13.257 -0.357 -13.591 1.00 79.69 135 ILE A C 1
ATOM 1041 O O . ILE A 1 135 ? 14.203 0.382 -13.853 1.00 79.69 135 ILE A O 1
ATOM 1045 N N . LEU A 1 136 ? 13.435 -1.624 -13.206 1.00 81.94 136 LEU A N 1
ATOM 1046 C CA . LEU A 1 136 ? 14.754 -2.225 -13.011 1.00 81.94 136 LEU A CA 1
ATOM 1047 C C . LEU A 1 136 ? 15.553 -2.319 -14.312 1.00 81.94 136 LEU A C 1
ATOM 1049 O O . LEU A 1 136 ? 16.750 -2.044 -14.299 1.00 81.94 136 LEU A O 1
ATOM 1053 N N . SER A 1 137 ? 14.911 -2.666 -15.429 1.00 79.56 137 SER A N 1
ATOM 1054 C CA . SER A 1 137 ? 15.540 -2.672 -16.753 1.00 79.56 137 SER A CA 1
ATOM 1055 C C . SER A 1 137 ? 16.037 -1.275 -17.129 1.00 79.56 137 SER A C 1
ATOM 1057 O O . SER A 1 137 ? 17.212 -1.107 -17.458 1.00 79.56 137 SER A O 1
ATOM 1059 N N . SER A 1 138 ? 15.191 -0.256 -16.955 1.00 77.94 138 SER A N 1
ATOM 1060 C CA . SER A 1 138 ? 15.550 1.144 -17.212 1.00 77.94 138 SER A CA 1
ATOM 1061 C C . SER A 1 138 ? 16.736 1.584 -16.355 1.00 77.94 138 SER A C 1
ATOM 1063 O O . SER A 1 138 ? 17.717 2.119 -16.864 1.00 77.94 138 SER A O 1
ATOM 1065 N N . LEU A 1 139 ? 16.690 1.301 -15.051 1.00 81.25 139 LEU A N 1
ATOM 1066 C CA . LEU A 1 139 ? 17.777 1.631 -14.132 1.00 81.25 139 LEU A CA 1
ATOM 1067 C C . LEU A 1 139 ? 19.066 0.860 -14.455 1.00 81.25 139 LEU A C 1
ATOM 1069 O O . LEU A 1 139 ? 20.148 1.412 -14.290 1.00 81.25 139 LEU A O 1
ATOM 1073 N N . SER A 1 140 ? 18.968 -0.382 -14.937 1.00 84.81 140 SER A N 1
ATOM 1074 C CA . SER A 1 140 ? 20.133 -1.183 -15.334 1.00 84.81 140 SER A CA 1
ATOM 1075 C C . SER A 1 140 ? 20.840 -0.583 -16.548 1.00 84.81 140 SER A C 1
ATOM 1077 O O . SER A 1 140 ? 22.064 -0.458 -16.553 1.00 84.81 140 SER A O 1
ATOM 1079 N N . ILE A 1 141 ? 20.066 -0.143 -17.550 1.00 82.44 141 ILE A N 1
ATOM 1080 C CA . ILE A 1 141 ? 20.586 0.579 -18.722 1.00 82.44 141 ILE A CA 1
ATOM 1081 C C . ILE A 1 141 ? 21.318 1.847 -18.269 1.00 82.44 141 ILE A C 1
ATOM 1083 O O . ILE A 1 141 ? 22.441 2.094 -18.701 1.00 82.44 141 ILE A O 1
ATOM 1087 N N . LEU A 1 142 ? 20.713 2.616 -17.360 1.00 80.12 142 LEU A N 1
ATOM 1088 C CA . LEU A 1 142 ? 21.302 3.851 -16.833 1.00 80.12 142 LEU A CA 1
ATOM 1089 C C . LEU A 1 142 ? 22.575 3.626 -16.026 1.00 80.12 142 LEU A C 1
ATOM 1091 O O . LEU A 1 142 ? 23.525 4.397 -16.137 1.00 80.12 142 LEU A O 1
ATOM 1095 N N . ALA A 1 143 ? 22.587 2.590 -15.196 1.00 83.19 143 ALA A N 1
ATOM 1096 C CA . ALA A 1 143 ? 23.711 2.296 -14.325 1.00 83.19 143 ALA A CA 1
ATOM 1097 C C . ALA A 1 143 ? 24.859 1.581 -15.061 1.00 83.19 143 ALA A C 1
ATOM 1099 O O . ALA A 1 143 ? 25.941 1.436 -14.495 1.00 83.19 143 ALA A O 1
ATOM 1100 N N . GLY A 1 144 ? 24.632 1.103 -16.292 1.00 85.38 144 GLY A N 1
ATOM 1101 C CA . GLY A 1 144 ? 25.590 0.279 -17.034 1.00 85.38 144 GLY A CA 1
ATOM 1102 C C . GLY A 1 144 ? 25.868 -1.077 -16.375 1.00 85.38 144 GLY A C 1
ATOM 1103 O O . GLY A 1 144 ? 26.855 -1.732 -16.706 1.00 85.38 144 GLY A O 1
ATOM 1104 N N . ILE A 1 145 ? 25.022 -1.492 -15.429 1.00 86.25 145 ILE A N 1
ATOM 1105 C CA . ILE A 1 145 ? 25.130 -2.742 -14.675 1.00 86.25 145 ILE A CA 1
ATOM 1106 C C . ILE A 1 145 ? 23.755 -3.395 -14.571 1.00 86.25 145 ILE A C 1
ATOM 1108 O O . ILE A 1 145 ? 22.743 -2.712 -14.444 1.00 86.25 145 ILE A O 1
ATOM 1112 N N . ASP A 1 146 ? 23.711 -4.726 -14.592 1.00 83.56 146 ASP A N 1
ATOM 1113 C CA . ASP A 1 146 ? 22.463 -5.460 -14.395 1.00 83.56 146 ASP A CA 1
ATOM 1114 C C . ASP A 1 146 ? 22.006 -5.390 -12.927 1.00 83.56 146 ASP A C 1
ATOM 1116 O O . ASP A 1 146 ? 22.564 -6.046 -12.043 1.00 83.56 146 ASP A O 1
ATOM 1120 N N . LEU A 1 147 ? 20.958 -4.607 -12.668 1.00 80.81 147 LEU A N 1
ATOM 1121 C CA . LEU A 1 147 ? 20.350 -4.476 -11.344 1.00 80.81 147 LEU A CA 1
ATOM 1122 C C . LEU A 1 147 ? 19.321 -5.573 -11.058 1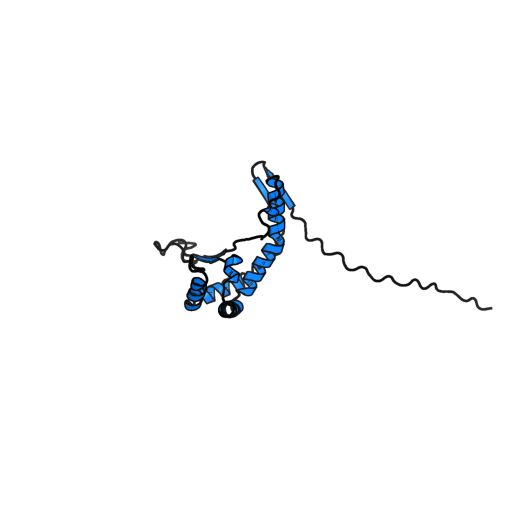.00 80.81 147 LEU A C 1
ATOM 1124 O O . LEU A 1 147 ? 18.957 -5.769 -9.896 1.00 80.81 147 LEU A O 1
ATOM 1128 N N . SER A 1 148 ? 18.870 -6.329 -12.065 1.00 74.56 148 SER A N 1
ATOM 1129 C CA . SER A 1 148 ? 17.909 -7.420 -11.849 1.00 74.56 148 SER A CA 1
ATOM 1130 C C . SER A 1 148 ? 18.483 -8.490 -10.911 1.00 74.56 148 SER A C 1
ATOM 1132 O O . SER A 1 148 ? 17.786 -9.008 -10.037 1.00 74.56 148 SER A O 1
ATOM 1134 N N . THR A 1 149 ? 19.796 -8.725 -10.990 1.00 73.44 149 THR A N 1
ATOM 1135 C CA . THR A 1 149 ? 20.526 -9.640 -10.107 1.00 73.44 149 THR A CA 1
ATOM 1136 C C . THR A 1 149 ? 20.551 -9.174 -8.642 1.00 73.44 149 THR A C 1
ATOM 1138 O O . THR A 1 149 ? 20.530 -10.013 -7.737 1.00 73.44 149 THR A O 1
ATOM 1141 N N . ALA A 1 150 ? 20.547 -7.863 -8.385 1.00 73.06 150 ALA A N 1
ATOM 1142 C CA . ALA A 1 150 ? 20.479 -7.298 -7.033 1.00 73.06 150 ALA A CA 1
ATOM 1143 C C . ALA A 1 150 ? 19.040 -7.267 -6.483 1.00 73.06 150 ALA A C 1
ATOM 1145 O O . ALA A 1 150 ? 18.828 -7.365 -5.274 1.00 73.06 150 ALA A O 1
ATOM 1146 N N . HIS A 1 151 ? 18.048 -7.195 -7.372 1.00 72.25 151 HIS A N 1
ATOM 1147 C CA . HIS A 1 151 ? 16.626 -7.099 -7.048 1.00 72.25 151 HIS A CA 1
ATOM 1148 C C . HIS A 1 151 ? 15.840 -8.372 -7.400 1.00 72.25 151 HIS A C 1
ATOM 1150 O O . HIS A 1 151 ? 14.653 -8.291 -7.694 1.00 72.25 151 HIS A O 1
ATOM 1156 N N . LYS A 1 152 ? 16.458 -9.560 -7.310 1.00 65.38 152 LYS A N 1
ATOM 1157 C CA . LYS A 1 152 ? 15.834 -10.859 -7.663 1.00 65.38 152 LYS A CA 1
ATOM 1158 C C . LYS A 1 152 ? 14.480 -11.127 -7.010 1.00 65.38 152 LYS A C 1
ATOM 1160 O O . LYS A 1 152 ? 13.681 -11.888 -7.535 1.00 65.38 152 LYS A O 1
ATOM 1165 N N . LEU A 1 153 ? 14.258 -10.543 -5.838 1.00 67.38 153 LEU A N 1
ATOM 1166 C CA . LEU A 1 153 ? 13.034 -10.714 -5.063 1.00 67.38 153 LEU A CA 1
ATOM 1167 C C . LEU A 1 153 ? 12.004 -9.600 -5.311 1.00 67.38 153 LEU A C 1
ATOM 1169 O O . LEU A 1 153 ? 10.958 -9.623 -4.675 1.00 67.38 153 LEU A O 1
ATOM 1173 N N . CYS A 1 154 ? 12.311 -8.613 -6.166 1.00 65.19 154 CYS A N 1
ATOM 1174 C CA . CYS A 1 154 ? 11.464 -7.455 -6.473 1.00 65.19 154 CYS A CA 1
ATOM 1175 C C . CYS A 1 154 ? 10.814 -6.840 -5.221 1.00 65.19 154 CYS A C 1
ATOM 1177 O O . CYS A 1 154 ? 9.632 -6.508 -5.223 1.00 65.19 154 CYS A O 1
ATOM 1179 N N . ILE A 1 155 ? 11.577 -6.726 -4.122 1.00 67.69 155 ILE A N 1
ATOM 1180 C CA . ILE A 1 155 ? 11.034 -6.296 -2.828 1.00 67.69 155 ILE A CA 1
ATOM 1181 C C . ILE A 1 155 ? 10.716 -4.805 -2.897 1.00 67.69 155 ILE A C 1
ATOM 1183 O O . ILE A 1 155 ? 11.560 -3.955 -2.610 1.00 67.69 155 ILE A O 1
ATOM 1187 N N . MET A 1 156 ? 9.475 -4.501 -3.254 1.00 75.12 156 MET A N 1
ATOM 1188 C CA . MET A 1 156 ? 8.911 -3.166 -3.168 1.00 75.12 156 MET A CA 1
ATOM 1189 C C . MET A 1 156 ? 8.227 -2.993 -1.817 1.00 75.12 156 MET A C 1
ATOM 1191 O O . MET A 1 156 ? 7.487 -3.855 -1.347 1.00 75.12 156 MET A O 1
ATOM 1195 N N . ASN A 1 157 ? 8.502 -1.868 -1.161 1.00 79.62 157 ASN A N 1
ATOM 1196 C CA . ASN A 1 157 ? 7.901 -1.541 0.126 1.00 79.62 157 ASN A CA 1
ATOM 1197 C C . ASN A 1 157 ? 6.800 -0.506 -0.092 1.00 79.62 157 ASN A C 1
ATOM 1199 O O . ASN A 1 157 ? 7.064 0.697 -0.078 1.00 79.62 157 ASN A O 1
ATOM 1203 N N . TYR A 1 158 ? 5.575 -0.981 -0.300 1.00 83.69 158 TYR A N 1
ATOM 1204 C CA . TYR A 1 158 ? 4.416 -0.110 -0.450 1.00 83.69 158 TYR A CA 1
ATOM 1205 C C . TYR A 1 158 ? 3.924 0.399 0.897 1.00 83.69 158 TYR A C 1
ATOM 1207 O O . TYR A 1 158 ? 3.985 -0.293 1.917 1.00 83.69 158 TYR A O 1
ATOM 1215 N N . ARG A 1 159 ? 3.430 1.636 0.896 1.00 85.81 159 ARG A N 1
ATOM 1216 C CA . ARG A 1 159 ? 2.782 2.247 2.051 1.00 85.81 159 ARG A CA 1
ATOM 1217 C C . ARG A 1 159 ? 1.496 2.918 1.612 1.00 85.81 159 ARG A C 1
ATOM 1219 O O . ARG A 1 159 ? 1.522 3.723 0.686 1.00 85.81 159 ARG A O 1
ATOM 1226 N N . LEU A 1 160 ? 0.407 2.612 2.304 1.00 87.69 160 LEU A N 1
ATOM 1227 C CA . LEU A 1 160 ? -0.798 3.427 2.250 1.00 87.69 160 LEU A CA 1
ATOM 1228 C C . LEU A 1 160 ? -0.683 4.535 3.285 1.00 87.69 160 LEU A C 1
ATOM 1230 O O . LEU A 1 160 ? -0.233 4.272 4.398 1.00 87.69 160 LEU A O 1
ATOM 1234 N N . CYS A 1 161 ? -1.100 5.743 2.925 1.00 85.19 161 CYS A N 1
ATOM 1235 C CA . CYS A 1 161 ? -1.147 6.888 3.821 1.00 85.19 161 CYS A CA 1
ATOM 1236 C C . CYS A 1 161 ? -2.547 7.497 3.760 1.00 85.19 161 CYS A C 1
ATOM 1238 O O . CYS A 1 161 ? -2.979 7.905 2.686 1.00 85.19 161 CYS A O 1
ATOM 1240 N N . ASP A 1 162 ? -3.216 7.567 4.903 1.00 84.44 162 ASP A N 1
ATOM 1241 C CA . ASP A 1 162 ? -4.449 8.321 5.094 1.00 84.44 162 ASP A CA 1
ATOM 1242 C C . ASP A 1 162 ? -4.123 9.590 5.873 1.00 84.44 162 ASP A C 1
ATOM 1244 O O . ASP A 1 162 ? -3.566 9.537 6.972 1.00 84.44 162 ASP A O 1
ATOM 1248 N N . TYR A 1 163 ? -4.387 10.730 5.254 1.00 76.06 163 TYR A N 1
ATOM 1249 C CA . TYR A 1 163 ? -4.089 12.039 5.810 1.00 76.06 163 TYR A CA 1
ATOM 1250 C C . TYR A 1 163 ? -5.328 12.550 6.528 1.00 76.06 163 TYR A C 1
ATOM 1252 O O . TYR A 1 163 ? -6.399 12.613 5.931 1.00 76.06 163 TYR A O 1
ATOM 1260 N N . ASN A 1 164 ? -5.184 12.955 7.789 1.00 69.44 164 ASN A N 1
ATOM 1261 C CA . ASN A 1 164 ? -6.281 13.585 8.500 1.00 69.44 164 ASN A CA 1
ATOM 1262 C C . ASN A 1 164 ? -6.570 14.953 7.849 1.00 69.44 164 ASN A C 1
ATOM 1264 O O . ASN A 1 164 ? -5.697 15.832 7.909 1.00 69.44 164 ASN A O 1
ATOM 1268 N N . PRO A 1 165 ? -7.776 15.160 7.279 1.00 67.44 165 PRO A N 1
ATOM 1269 C CA . PRO A 1 165 ? -8.128 16.397 6.589 1.00 67.44 165 PRO A CA 1
ATOM 1270 C C . PRO A 1 165 ? -7.913 17.638 7.455 1.00 67.44 165 PRO A C 1
ATOM 1272 O O . PRO A 1 165 ? -7.476 18.659 6.947 1.00 67.44 165 PRO A O 1
ATOM 1275 N N . SER A 1 166 ? -8.124 17.532 8.772 1.00 62.19 166 SER A N 1
ATOM 1276 C CA . SER A 1 166 ? -7.979 18.658 9.701 1.00 62.19 166 SER A CA 1
ATOM 1277 C C . SER A 1 166 ? -6.530 19.096 9.946 1.00 62.19 166 SER A C 1
ATOM 1279 O O . SER A 1 166 ? -6.304 20.056 10.671 1.00 62.19 166 SER A O 1
ATOM 1281 N N . THR A 1 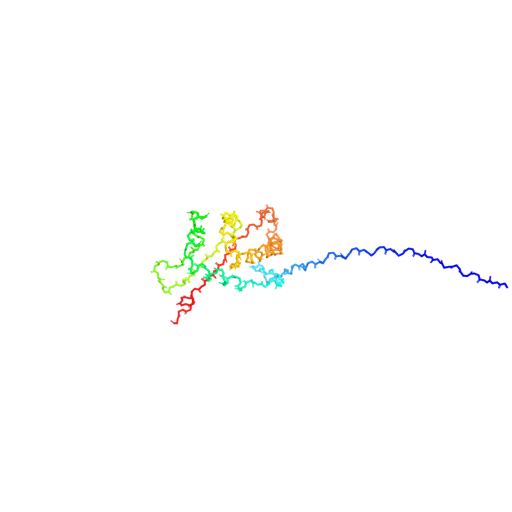167 ? -5.540 18.357 9.437 1.00 60.03 167 THR A N 1
ATOM 1282 C CA . THR A 1 167 ? -4.105 18.622 9.680 1.00 60.03 167 THR A CA 1
ATOM 1283 C C . THR A 1 167 ? -3.239 18.556 8.426 1.00 60.03 167 THR A C 1
ATOM 1285 O O . THR A 1 167 ? -2.072 18.945 8.467 1.00 60.03 167 THR A O 1
ATOM 1288 N N . ALA A 1 168 ? -3.784 18.024 7.331 1.00 60.28 168 ALA A N 1
ATOM 1289 C CA . ALA A 1 168 ? -3.136 17.987 6.025 1.00 60.28 168 ALA A CA 1
ATOM 1290 C C . ALA A 1 168 ? -3.284 19.318 5.272 1.00 60.28 168 ALA A C 1
ATOM 1292 O O . ALA A 1 168 ? -2.455 19.621 4.418 1.00 60.28 168 ALA A O 1
ATOM 1293 N N . ASP A 1 169 ? -4.306 20.098 5.631 1.00 52.94 169 ASP A N 1
ATOM 1294 C CA . ASP A 1 169 ? -4.576 21.449 5.145 1.00 52.94 169 ASP A CA 1
ATOM 1295 C C . ASP A 1 169 ? -5.081 22.310 6.323 1.00 52.94 169 ASP A C 1
ATOM 1297 O O . ASP A 1 169 ? -6.290 22.473 6.501 1.00 52.94 169 ASP A O 1
ATOM 1301 N N . PRO A 1 170 ? -4.194 22.735 7.244 1.00 50.91 170 PRO A N 1
ATOM 1302 C CA . PRO A 1 170 ? -4.574 23.706 8.261 1.00 50.91 170 PRO A CA 1
ATOM 1303 C C . PRO A 1 170 ? -4.832 25.053 7.571 1.00 50.91 170 PRO A C 1
ATOM 1305 O O . PRO A 1 170 ? -3.941 25.551 6.882 1.00 50.91 170 PRO A O 1
ATOM 1308 N N . GLU A 1 171 ? -6.034 25.613 7.744 1.00 48.66 171 GLU A N 1
ATOM 1309 C CA . GLU A 1 171 ? -6.348 26.994 7.325 1.00 48.66 171 GLU A CA 1
ATOM 1310 C C . GLU A 1 171 ? -5.323 28.018 7.845 1.00 48.66 171 GLU A C 1
ATOM 1312 O O . GLU A 1 171 ? -4.854 27.878 9.004 1.00 48.66 171 GLU A O 1
#